Protein AF-K2BAH3-F1 (afdb_monomer_lite)

Foldseek 3Di:
DVVPAPPPDDLVPDDDPCVVVVDDQARVQLSVVVVVLLVVLVVLVVVVVVVDDDDPVSVLSVVLNVLVSVVNRDDPPDDADPLLVLLVVLLSVCCSVVVDPPRDPCVDCVVVVVVRVCCVPPPVLVVVSVCLSVPDPYNVSSSVVCVVCVCVSVPDDPPVPPDD

pLDDT: mean 79.9, std 15.19, range [27.02, 93.62]

Sequence (164 aa):
FAQGRRPSVNPFLSVTRVGKQTQSAVERQITREILSFLTLFEKMQTFAHFGAELNETVRTTISVGQEIIKFFQQTPTSIMPINIQMFLFCLLWISIVQKSPTVLTFKKREDIENIIKLYKDNDDFRKKIDETINSATSFNSLLGVIREKKEELLGYNQEMNQEA

Radius of gyration: 17.11 Å; chains: 1; bounding box: 38×34×49 Å

Structure (mmCIF, N/CA/C/O backbone):
data_AF-K2BAH3-F1
#
_entry.id   AF-K2BAH3-F1
#
loop_
_atom_site.group_PDB
_atom_site.id
_atom_site.type_symbol
_atom_site.label_atom_id
_atom_site.label_alt_id
_atom_site.label_comp_id
_atom_site.label_asym_id
_atom_site.label_entity_id
_atom_site.label_seq_id
_atom_site.pdbx_PDB_ins_code
_atom_site.Cartn_x
_atom_site.Cartn_y
_atom_site.Cartn_z
_atom_site.occupancy
_atom_site.B_iso_or_equiv
_atom_site.auth_seq_id
_atom_site.auth_comp_id
_atom_site.auth_asym_id
_atom_site.auth_atom_id
_atom_site.pdbx_PDB_model_num
ATOM 1 N N . PHE A 1 1 ? -13.261 -11.486 7.589 1.00 64.44 1 PHE A N 1
ATOM 2 C CA . PHE A 1 1 ? -14.074 -12.018 6.474 1.00 64.44 1 PHE A CA 1
ATOM 3 C C . PHE A 1 1 ? -15.483 -11.427 6.431 1.00 64.44 1 PHE A C 1
ATOM 5 O O . PHE A 1 1 ? -15.859 -10.922 5.377 1.00 64.44 1 PHE A O 1
ATOM 12 N N . ALA A 1 2 ? -16.230 -11.428 7.546 1.00 77.56 2 ALA A N 1
ATOM 13 C CA . ALA A 1 2 ? -17.595 -10.881 7.623 1.00 77.56 2 ALA A CA 1
ATOM 14 C C . ALA A 1 2 ? -17.716 -9.399 7.199 1.00 77.56 2 ALA A C 1
ATOM 16 O O . ALA A 1 2 ? -18.701 -9.017 6.590 1.00 77.56 2 ALA A O 1
ATOM 17 N N . GLN A 1 3 ? -16.671 -8.593 7.406 1.00 79.31 3 GLN A N 1
ATOM 18 C CA . GLN A 1 3 ? -16.600 -7.178 6.997 1.00 79.31 3 GLN A CA 1
ATOM 19 C C . GLN A 1 3 ? -16.425 -6.948 5.474 1.00 79.31 3 GLN A C 1
ATOM 21 O O . GLN A 1 3 ? -15.998 -5.879 5.056 1.00 79.31 3 GLN A O 1
ATOM 26 N N . GLY A 1 4 ? -16.633 -7.958 4.623 1.00 81.56 4 GLY A N 1
ATOM 27 C CA . GLY A 1 4 ? -16.578 -7.803 3.159 1.00 81.56 4 GLY A CA 1
ATOM 28 C C . GLY A 1 4 ? -15.188 -7.602 2.525 1.00 81.56 4 GLY A C 1
ATOM 29 O O . GLY A 1 4 ? -15.071 -7.696 1.309 1.00 81.56 4 GLY A O 1
ATOM 30 N N . ARG A 1 5 ? -14.107 -7.409 3.299 1.00 83.06 5 ARG A N 1
ATOM 31 C CA . ARG A 1 5 ? -12.739 -7.257 2.752 1.00 83.06 5 ARG A CA 1
ATOM 32 C C . ARG A 1 5 ? -12.255 -8.521 2.029 1.00 83.06 5 ARG A C 1
ATOM 34 O O . ARG A 1 5 ? -12.301 -9.621 2.598 1.00 83.06 5 ARG A O 1
ATOM 41 N N . ARG A 1 6 ? -11.745 -8.370 0.806 1.00 86.69 6 ARG A N 1
ATOM 42 C CA . ARG A 1 6 ? -11.184 -9.452 -0.019 1.00 86.69 6 ARG A CA 1
ATOM 43 C C . ARG A 1 6 ? -9.867 -8.988 -0.656 1.00 86.69 6 ARG A C 1
ATOM 45 O O . ARG A 1 6 ? -9.907 -7.953 -1.303 1.00 86.69 6 ARG A O 1
ATOM 52 N N . PRO A 1 7 ? -8.744 -9.707 -0.488 1.00 86.56 7 PRO A N 1
ATOM 53 C CA . PRO A 1 7 ? -8.571 -10.911 0.329 1.00 86.56 7 PRO A CA 1
ATOM 54 C C . PRO A 1 7 ? -8.671 -10.616 1.841 1.00 86.56 7 PRO A C 1
ATOM 56 O O . PRO A 1 7 ? -8.390 -9.519 2.319 1.00 86.56 7 PRO A O 1
ATOM 59 N N . SER A 1 8 ? -9.124 -11.594 2.631 1.00 87.88 8 SER A N 1
ATOM 60 C CA . SER A 1 8 ? -9.342 -11.440 4.083 1.00 87.88 8 SER A CA 1
ATOM 61 C C . SER A 1 8 ? -8.066 -11.676 4.911 1.00 87.88 8 SER A C 1
ATOM 63 O O . SER A 1 8 ? -8.082 -12.443 5.867 1.00 87.88 8 SER A O 1
ATOM 65 N N . VAL A 1 9 ? -6.966 -11.007 4.562 1.00 87.56 9 VAL A N 1
ATOM 66 C CA . VAL A 1 9 ? -5.660 -11.158 5.233 1.00 87.56 9 VAL A CA 1
ATOM 67 C C . VAL A 1 9 ? -5.575 -10.259 6.464 1.00 87.56 9 VAL A C 1
ATOM 69 O O . VAL A 1 9 ? -5.800 -9.058 6.353 1.00 87.56 9 VAL A O 1
ATOM 72 N N . ASN A 1 10 ? -5.232 -10.794 7.639 1.00 88.00 10 ASN A N 1
ATOM 73 C CA . ASN A 1 10 ? -4.914 -9.962 8.805 1.00 88.00 10 ASN A CA 1
ATOM 74 C C . ASN A 1 10 ? -3.422 -9.574 8.771 1.00 88.00 10 ASN A C 1
ATOM 76 O O . ASN A 1 10 ? -2.595 -10.446 9.040 1.00 88.00 10 ASN A O 1
ATOM 80 N N . PRO A 1 11 ? -3.057 -8.312 8.474 1.00 85.94 11 PRO A N 1
ATOM 81 C CA . PRO A 1 11 ? -1.657 -7.914 8.326 1.00 85.94 11 PRO A CA 1
ATOM 82 C C . PRO A 1 11 ? -0.847 -8.019 9.627 1.00 85.94 11 PRO A C 1
ATOM 84 O O . PRO A 1 11 ? 0.363 -8.187 9.557 1.00 85.94 11 PRO A O 1
ATOM 87 N N . PHE A 1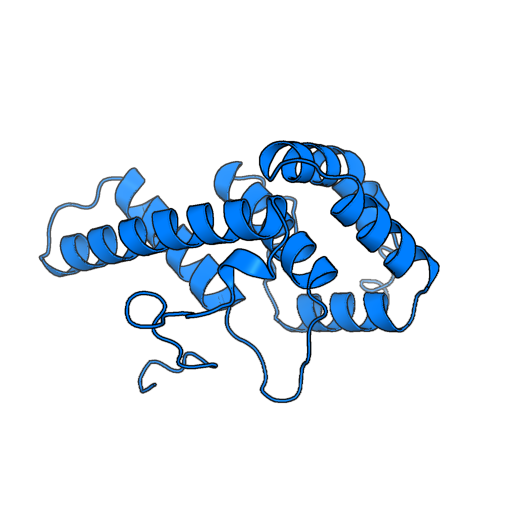 12 ? -1.492 -7.971 10.797 1.00 85.94 12 PHE A N 1
ATOM 88 C CA . PHE A 1 12 ? -0.814 -8.000 12.099 1.00 85.94 12 PHE A CA 1
ATOM 89 C C . PHE A 1 12 ? -0.518 -9.418 12.596 1.00 85.94 12 PHE A C 1
ATOM 91 O O . PHE A 1 12 ? 0.418 -9.622 13.360 1.00 85.94 12 PHE A O 1
ATOM 98 N N . LEU A 1 13 ? -1.300 -10.403 12.146 1.00 87.44 13 LEU A N 1
ATOM 99 C CA . LEU A 1 13 ? -1.064 -11.823 12.439 1.00 87.44 13 LEU A CA 1
ATOM 100 C C . LEU A 1 13 ? -0.324 -12.544 11.306 1.00 87.44 13 LEU A C 1
ATOM 102 O O . LEU A 1 13 ? 0.196 -13.641 11.500 1.00 87.44 13 LEU A O 1
ATOM 106 N N . SER A 1 14 ? -0.291 -11.952 10.112 1.00 86.19 14 SER A N 1
ATOM 107 C CA . SER A 1 14 ? 0.381 -12.541 8.958 1.00 86.19 14 SER A CA 1
ATOM 108 C C . SER A 1 14 ? 1.886 -12.362 9.077 1.00 86.19 14 SER A C 1
ATOM 110 O O . SER A 1 14 ? 2.389 -11.248 9.199 1.00 86.19 14 SER A O 1
ATOM 112 N N . VAL A 1 15 ? 2.617 -13.468 8.986 1.00 81.62 15 VAL A N 1
ATOM 113 C CA . VAL A 1 15 ? 4.080 -13.479 9.012 1.00 81.62 15 VAL A CA 1
ATOM 114 C C . VAL A 1 15 ? 4.621 -14.134 7.753 1.00 81.62 15 VAL A C 1
ATOM 116 O O . VAL A 1 15 ? 4.032 -15.069 7.214 1.00 81.62 15 VAL A O 1
ATOM 119 N N . THR A 1 16 ? 5.782 -13.669 7.300 1.00 80.31 16 THR A N 1
ATOM 120 C CA . THR A 1 16 ? 6.542 -14.324 6.235 1.00 80.31 16 THR A CA 1
ATOM 121 C C . THR A 1 16 ? 7.883 -14.784 6.785 1.00 80.31 16 THR A C 1
ATOM 123 O O . THR A 1 16 ? 8.614 -13.999 7.387 1.00 80.31 16 THR A O 1
ATOM 126 N N . ARG A 1 17 ? 8.199 -16.073 6.614 1.00 79.06 17 ARG A N 1
ATOM 127 C CA . ARG A 1 17 ? 9.464 -16.658 7.093 1.00 79.06 17 ARG A CA 1
ATOM 128 C C . ARG A 1 17 ? 10.647 -16.318 6.183 1.00 79.06 17 ARG A C 1
ATOM 130 O O . ARG A 1 17 ? 11.767 -16.234 6.664 1.00 79.06 17 ARG A O 1
ATOM 137 N N . VAL A 1 18 ? 10.390 -16.095 4.892 1.00 78.06 18 VAL A N 1
ATOM 138 C CA . VAL A 1 18 ? 11.423 -15.884 3.858 1.00 78.06 18 VAL A CA 1
ATOM 139 C C . VAL A 1 18 ? 11.294 -14.515 3.180 1.00 78.06 18 VAL A C 1
ATOM 141 O O . VAL A 1 18 ? 12.280 -13.960 2.710 1.00 78.06 18 VAL A O 1
ATOM 144 N N . GLY A 1 19 ? 10.101 -13.909 3.180 1.00 73.44 19 GLY A N 1
ATOM 145 C CA . GLY A 1 19 ? 9.770 -12.780 2.302 1.00 73.44 19 GLY A CA 1
ATOM 146 C C . GLY A 1 19 ? 10.665 -11.549 2.444 1.00 73.44 19 GLY A C 1
ATOM 147 O O . GLY A 1 19 ? 10.901 -10.858 1.464 1.00 73.44 19 GLY A O 1
ATOM 148 N N . LYS A 1 20 ? 11.249 -11.292 3.622 1.00 75.38 20 LYS A N 1
ATOM 149 C CA . LYS A 1 20 ? 12.193 -10.170 3.791 1.00 75.38 20 LYS A CA 1
ATOM 150 C C . LYS A 1 20 ? 13.505 -10.341 3.015 1.00 75.38 20 LYS A C 1
ATOM 152 O O . LYS A 1 20 ? 14.168 -9.339 2.762 1.00 75.38 20 LYS A O 1
ATOM 157 N N . GLN A 1 21 ? 13.908 -11.570 2.692 1.00 82.12 21 GLN A N 1
ATOM 158 C CA . GLN A 1 21 ? 15.141 -11.855 1.947 1.00 82.12 21 GLN A CA 1
ATOM 159 C C . GLN A 1 21 ? 14.935 -11.759 0.434 1.00 82.12 21 GLN A C 1
ATOM 161 O O . GLN A 1 21 ? 15.877 -11.455 -0.286 1.00 82.12 21 GLN A O 1
ATOM 166 N N . THR A 1 22 ? 13.709 -11.993 -0.038 1.00 82.62 22 THR A N 1
ATOM 167 C CA . THR A 1 22 ? 13.357 -11.960 -1.465 1.00 82.62 22 THR A CA 1
ATOM 168 C C . THR A 1 22 ? 12.887 -10.586 -1.935 1.00 82.62 22 THR A C 1
ATOM 170 O O . THR A 1 22 ? 12.778 -10.370 -3.134 1.00 82.62 22 THR A O 1
ATOM 173 N N . GLN A 1 23 ? 12.580 -9.676 -1.006 1.00 86.69 23 GLN A N 1
ATOM 174 C CA . GLN A 1 23 ? 12.091 -8.333 -1.312 1.00 86.69 23 GLN A CA 1
ATOM 175 C C . GLN A 1 23 ? 13.219 -7.347 -1.620 1.00 86.69 23 GLN A C 1
ATOM 177 O O . GLN A 1 23 ? 14.263 -7.333 -0.954 1.00 86.69 23 GLN A O 1
ATOM 182 N N . SER A 1 24 ? 12.960 -6.434 -2.556 1.00 90.06 24 SER A N 1
ATOM 183 C CA . SER A 1 24 ? 13.858 -5.315 -2.842 1.00 90.06 24 SER A CA 1
ATOM 184 C C . SER A 1 24 ? 13.977 -4.358 -1.642 1.00 90.06 24 SER A C 1
ATOM 186 O O . SER A 1 24 ? 13.207 -4.396 -0.674 1.00 90.06 24 SER A O 1
ATOM 188 N N . ALA A 1 25 ? 14.982 -3.477 -1.644 1.00 90.31 25 ALA A N 1
ATOM 189 C CA . ALA A 1 25 ? 15.121 -2.470 -0.587 1.00 90.31 25 ALA A CA 1
ATOM 190 C C . ALA A 1 25 ? 13.901 -1.531 -0.517 1.00 90.31 25 ALA A C 1
ATOM 192 O O . ALA A 1 25 ? 13.431 -1.221 0.579 1.00 90.31 25 ALA A O 1
ATOM 193 N N . VAL A 1 26 ? 13.361 -1.139 -1.674 1.00 92.00 26 VAL A N 1
ATOM 194 C CA . VAL A 1 26 ? 12.196 -0.252 -1.779 1.00 92.00 26 VAL A CA 1
ATOM 195 C C . VAL A 1 26 ? 10.923 -0.956 -1.308 1.00 92.00 26 VAL A C 1
ATOM 197 O O . VAL A 1 26 ? 10.191 -0.392 -0.498 1.00 92.00 26 VAL A O 1
ATOM 200 N N . GLU A 1 27 ? 10.693 -2.208 -1.713 1.00 91.69 27 GLU A N 1
ATOM 201 C CA . GLU A 1 27 ? 9.544 -3.009 -1.255 1.00 91.69 27 GLU A CA 1
ATOM 202 C C . GLU A 1 27 ? 9.505 -3.148 0.269 1.00 91.69 27 GLU A C 1
ATOM 204 O O . GLU A 1 27 ? 8.448 -3.009 0.894 1.00 91.69 27 GLU A O 1
ATOM 209 N N . ARG A 1 28 ? 10.668 -3.376 0.892 1.00 91.44 28 ARG A N 1
ATOM 210 C CA . ARG A 1 28 ? 10.786 -3.464 2.353 1.00 91.44 28 ARG A CA 1
ATOM 211 C C . ARG A 1 28 ? 10.434 -2.147 3.034 1.00 91.44 28 ARG A C 1
ATOM 213 O O . ARG A 1 28 ? 9.775 -2.162 4.073 1.00 91.44 28 ARG A O 1
ATOM 220 N N . GLN A 1 29 ? 10.860 -1.020 2.465 1.00 93.06 29 GLN A N 1
ATOM 221 C CA . GLN A 1 29 ? 10.521 0.304 2.988 1.00 93.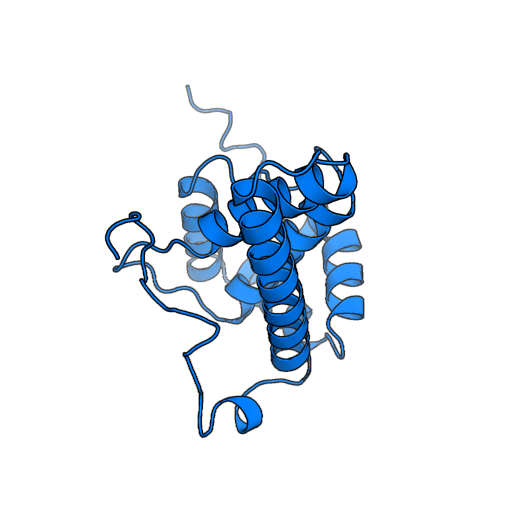06 29 GLN A CA 1
ATOM 222 C C . GLN A 1 29 ? 9.023 0.584 2.849 1.00 93.06 29 GLN A C 1
ATOM 224 O O . GLN A 1 29 ? 8.395 0.925 3.846 1.00 93.06 29 GLN A O 1
ATOM 229 N N . ILE A 1 30 ? 8.436 0.335 1.673 1.00 92.69 30 ILE A N 1
ATOM 230 C CA . ILE A 1 30 ? 6.989 0.464 1.437 1.00 92.69 30 ILE A CA 1
ATOM 231 C C . ILE A 1 30 ? 6.202 -0.377 2.446 1.00 92.69 30 ILE A C 1
ATOM 233 O O . ILE A 1 30 ? 5.316 0.130 3.129 1.00 92.69 30 ILE A O 1
ATOM 237 N N . THR A 1 31 ? 6.567 -1.653 2.602 1.00 91.12 31 THR A N 1
ATOM 238 C CA . THR A 1 31 ? 5.898 -2.571 3.536 1.00 91.12 31 THR A CA 1
ATOM 239 C C . THR A 1 31 ? 5.976 -2.063 4.976 1.00 91.12 31 THR A C 1
ATOM 241 O O . THR A 1 31 ? 4.990 -2.126 5.711 1.00 91.12 31 THR A O 1
ATOM 244 N N . ARG A 1 32 ? 7.135 -1.538 5.393 1.00 91.62 32 ARG A N 1
ATOM 245 C CA . ARG A 1 32 ? 7.320 -0.975 6.736 1.00 91.62 32 ARG A CA 1
ATOM 246 C C . ARG A 1 32 ? 6.421 0.240 6.964 1.00 91.62 32 ARG A C 1
ATOM 248 O O . ARG A 1 32 ? 5.788 0.310 8.016 1.00 91.62 32 ARG A O 1
ATOM 255 N N . GLU A 1 33 ? 6.344 1.154 5.999 1.00 92.00 33 GLU A N 1
ATOM 256 C CA . GLU A 1 33 ? 5.482 2.336 6.106 1.00 92.00 33 GLU A CA 1
ATOM 257 C C . GLU A 1 33 ? 3.996 1.951 6.142 1.00 92.00 33 GLU A C 1
ATOM 259 O O . GLU A 1 33 ? 3.263 2.433 7.006 1.00 92.00 33 GLU A O 1
ATOM 264 N N . ILE A 1 34 ? 3.562 1.003 5.300 1.00 92.12 34 ILE A N 1
ATOM 265 C CA . ILE A 1 34 ? 2.187 0.475 5.317 1.00 92.12 34 ILE A CA 1
ATOM 266 C C . ILE A 1 34 ? 1.846 -0.111 6.690 1.00 92.12 34 ILE A C 1
ATOM 268 O O . ILE A 1 34 ? 0.814 0.229 7.263 1.00 92.12 34 ILE A O 1
ATOM 272 N N . LEU A 1 35 ? 2.697 -0.984 7.239 1.00 92.00 35 LEU A N 1
ATOM 273 C CA . LEU A 1 35 ? 2.438 -1.626 8.532 1.00 92.00 35 LEU A CA 1
ATOM 274 C C . LEU A 1 35 ? 2.423 -0.619 9.685 1.00 92.00 35 LEU A C 1
ATOM 276 O O . LEU A 1 35 ? 1.552 -0.698 10.554 1.00 92.00 35 LEU A O 1
ATOM 280 N N . SER A 1 36 ? 3.357 0.336 9.680 1.00 93.00 36 SER A N 1
ATOM 281 C CA . SER A 1 36 ? 3.401 1.427 10.657 1.00 93.00 36 SER A CA 1
ATOM 282 C C . SER A 1 36 ? 2.094 2.222 10.638 1.00 93.00 36 SER A C 1
ATOM 284 O O . SER A 1 36 ? 1.437 2.387 11.670 1.00 93.00 36 SER A O 1
ATOM 286 N N . PHE A 1 37 ? 1.654 2.619 9.442 1.00 92.31 37 PHE A N 1
ATOM 287 C CA . PHE A 1 37 ? 0.420 3.366 9.259 1.00 92.31 37 PHE A CA 1
ATOM 288 C C . PHE A 1 37 ? -0.824 2.556 9.656 1.00 92.31 37 PHE A C 1
ATOM 290 O O . PHE A 1 37 ? -1.675 3.059 10.388 1.00 92.31 37 PHE A O 1
ATOM 297 N N . LEU A 1 38 ? -0.936 1.292 9.234 1.00 92.25 38 LEU A N 1
ATOM 298 C CA . LEU A 1 38 ? -2.076 0.440 9.589 1.00 92.25 38 LEU A CA 1
ATOM 299 C C . LEU A 1 38 ? -2.162 0.201 11.102 1.00 92.25 38 LEU A C 1
ATOM 301 O O . LEU A 1 38 ? -3.263 0.186 11.649 1.00 92.25 38 LEU A O 1
ATOM 305 N N . THR A 1 39 ? -1.021 0.080 11.787 1.00 93.62 39 THR A N 1
ATOM 306 C CA . THR A 1 39 ? -0.970 -0.026 13.255 1.00 93.62 39 THR A CA 1
ATOM 307 C C . THR A 1 39 ? -1.507 1.245 13.914 1.00 93.62 39 THR A C 1
ATOM 309 O O . THR A 1 39 ? -2.276 1.180 14.873 1.00 93.62 39 THR A O 1
ATOM 312 N N . LEU A 1 40 ? -1.121 2.420 13.403 1.00 91.75 40 LEU A N 1
ATOM 313 C CA . LEU A 1 40 ? -1.649 3.698 13.878 1.00 91.75 40 LEU A CA 1
ATOM 314 C C . LEU A 1 40 ? -3.162 3.791 13.638 1.00 91.75 40 LEU A C 1
ATOM 316 O O . LEU A 1 40 ? -3.909 4.141 14.547 1.00 91.75 40 LEU A O 1
ATOM 320 N N . PHE A 1 41 ? -3.621 3.426 12.443 1.00 92.38 41 PHE A N 1
ATOM 321 C CA . PHE A 1 41 ? -5.034 3.405 12.078 1.00 92.38 41 PHE A CA 1
ATOM 322 C C . PHE A 1 41 ? -5.876 2.506 12.997 1.00 92.38 41 PHE A C 1
ATOM 324 O O . PHE A 1 41 ? -6.944 2.924 13.440 1.00 92.38 41 PHE A O 1
ATOM 331 N N . GLU A 1 42 ? -5.403 1.303 13.330 1.00 91.62 42 GLU A N 1
ATOM 332 C CA . GLU A 1 42 ? -6.099 0.390 14.247 1.00 91.62 42 GLU A CA 1
ATOM 333 C C . GLU A 1 42 ? -6.196 0.961 15.670 1.00 91.62 42 GLU A C 1
ATOM 335 O O . GLU A 1 42 ? -7.266 0.917 16.286 1.00 91.62 42 GLU A O 1
ATOM 340 N N . LYS A 1 43 ? -5.116 1.579 16.169 1.00 91.06 43 LYS A N 1
ATOM 341 C CA . LYS A 1 43 ? -5.124 2.287 17.461 1.00 91.06 43 LYS A CA 1
ATOM 342 C C . LYS A 1 43 ? -6.146 3.424 17.470 1.00 91.06 43 LYS A C 1
ATOM 344 O O . LYS A 1 43 ? -6.911 3.545 18.424 1.00 91.06 43 LYS A O 1
ATOM 349 N N . MET A 1 44 ? -6.192 4.221 16.402 1.00 91.56 44 MET A N 1
ATOM 350 C CA . MET A 1 44 ? -7.119 5.350 16.282 1.00 91.56 44 MET A CA 1
ATOM 351 C C . MET A 1 44 ? -8.578 4.905 16.154 1.00 91.56 44 MET A C 1
ATOM 353 O O . MET A 1 44 ? -9.446 5.499 16.787 1.00 91.56 44 MET A O 1
ATOM 357 N N . GLN A 1 45 ? -8.862 3.838 15.400 1.00 90.19 45 GLN A N 1
ATOM 358 C CA . GLN A 1 45 ? -10.204 3.249 15.357 1.00 90.19 45 GLN A CA 1
ATOM 359 C C . GLN A 1 45 ? -10.642 2.745 16.731 1.00 90.19 45 GLN A C 1
ATOM 361 O O . GLN A 1 45 ? -11.755 3.029 17.162 1.00 90.19 45 GLN A O 1
ATOM 366 N N . THR A 1 46 ? -9.760 2.032 17.434 1.00 89.00 46 THR A N 1
ATOM 367 C CA . THR A 1 46 ? -10.042 1.519 18.780 1.00 89.00 46 THR A CA 1
ATOM 368 C C . THR A 1 46 ? -10.352 2.664 19.744 1.00 89.00 46 THR A C 1
ATOM 370 O O . THR A 1 46 ? -11.365 2.627 20.432 1.00 89.00 46 THR A O 1
ATOM 373 N N . PHE A 1 47 ? -9.539 3.724 19.734 1.00 87.12 47 PHE A N 1
ATOM 374 C CA . PHE A 1 47 ? -9.774 4.931 20.530 1.00 87.12 47 PHE A CA 1
ATOM 375 C C . PHE A 1 47 ? -11.124 5.593 20.207 1.00 87.12 47 PHE A C 1
ATOM 377 O O . PHE A 1 47 ? -11.869 5.951 21.117 1.00 87.12 47 PHE A O 1
ATOM 384 N N . ALA A 1 48 ? -11.477 5.686 18.921 1.00 88.19 48 ALA A N 1
ATOM 385 C CA . ALA A 1 48 ? -12.754 6.242 18.484 1.00 88.19 48 ALA A CA 1
ATOM 386 C C . ALA A 1 48 ? -13.965 5.402 18.914 1.00 88.19 48 ALA A C 1
ATOM 388 O O . ALA A 1 48 ? -15.008 5.956 19.257 1.00 88.19 48 ALA A O 1
ATOM 389 N N . HIS A 1 49 ? -13.830 4.075 18.941 1.00 83.25 49 HIS A N 1
ATOM 390 C CA . HIS A 1 49 ? -14.883 3.173 19.408 1.00 83.25 49 HIS A CA 1
ATOM 391 C C . HIS A 1 49 ? -15.215 3.341 20.896 1.00 83.25 49 HIS A C 1
ATOM 393 O O . HIS A 1 49 ? -16.352 3.085 21.285 1.00 83.25 49 HIS A O 1
ATOM 399 N N . PHE A 1 50 ? -14.272 3.814 21.715 1.00 83.94 50 PHE A N 1
ATOM 400 C CA . PHE A 1 50 ? -14.498 4.082 23.140 1.00 83.94 50 PHE A CA 1
ATOM 401 C C . PHE A 1 50 ? -15.129 5.456 23.425 1.00 83.94 50 PHE A C 1
ATOM 403 O O . PHE A 1 50 ? -15.208 5.864 24.581 1.00 83.94 50 PHE A O 1
ATOM 410 N N . GLY A 1 51 ? -15.609 6.164 22.396 1.00 74.75 51 GLY A N 1
ATOM 411 C CA . GLY A 1 51 ? -16.365 7.410 22.560 1.00 74.75 51 GLY A CA 1
ATOM 412 C C . GLY A 1 51 ? -15.516 8.617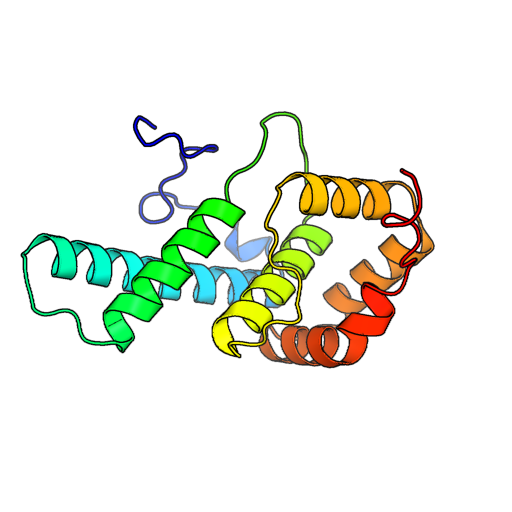 22.959 1.00 74.75 51 GLY A C 1
ATOM 413 O O . GLY A 1 51 ? -16.057 9.611 23.434 1.00 74.75 51 GLY A O 1
ATOM 414 N N . ALA A 1 52 ? -14.197 8.545 22.778 1.00 76.81 52 ALA A N 1
ATOM 415 C CA . ALA A 1 52 ? -13.321 9.680 23.020 1.00 76.81 52 ALA A CA 1
ATOM 416 C C . ALA A 1 52 ? -13.541 10.788 21.974 1.00 76.81 52 ALA A C 1
ATOM 418 O O . ALA A 1 52 ? -13.818 10.510 20.803 1.00 76.81 52 ALA A O 1
ATOM 419 N N . GLU A 1 53 ? -13.387 12.050 22.384 1.00 78.31 53 GLU A N 1
ATOM 420 C CA . GLU A 1 53 ? -13.460 13.186 21.464 1.00 78.31 53 GLU A CA 1
ATOM 421 C C . GLU A 1 53 ? -12.407 13.052 20.357 1.00 78.31 53 GLU A C 1
ATOM 423 O O . GLU A 1 53 ? -11.200 12.947 20.598 1.00 78.31 53 GLU A O 1
ATOM 428 N N . LEU A 1 54 ? -12.879 13.039 19.110 1.00 80.31 54 LEU A N 1
ATOM 429 C CA . LEU A 1 54 ? -12.022 12.888 17.942 1.00 80.31 54 LEU A CA 1
ATOM 430 C C . LEU A 1 54 ? -11.496 14.250 17.517 1.00 80.31 54 LEU A C 1
ATOM 432 O O . LEU A 1 54 ? -12.226 15.049 16.926 1.00 80.31 54 LEU A O 1
ATOM 436 N N . ASN A 1 55 ? -10.206 14.481 17.745 1.00 85.81 55 ASN A N 1
ATOM 437 C CA . ASN A 1 55 ? -9.522 15.604 17.119 1.00 85.81 55 ASN A CA 1
ATOM 438 C C . ASN A 1 55 ? -9.434 15.411 15.585 1.00 85.81 55 ASN A C 1
ATOM 440 O O . ASN A 1 55 ? -9.622 14.312 15.045 1.00 85.81 55 ASN A O 1
ATOM 444 N N . GLU A 1 56 ? -9.149 16.494 14.859 1.00 85.00 56 GLU A N 1
ATOM 445 C CA . GLU A 1 56 ? -9.073 16.481 13.391 1.00 85.00 56 GLU A CA 1
ATOM 446 C C . GLU A 1 56 ? -8.032 15.477 12.864 1.00 85.00 56 GLU A C 1
ATOM 448 O O . GLU A 1 56 ? -8.258 14.796 11.859 1.00 85.00 56 GLU A O 1
ATOM 453 N N . THR A 1 57 ? -6.917 15.321 13.577 1.00 83.44 57 THR A N 1
ATOM 454 C CA . THR A 1 57 ? -5.837 14.389 13.234 1.00 83.44 57 THR A CA 1
ATOM 455 C C . THR A 1 57 ? -6.295 12.930 13.284 1.00 83.44 57 THR A C 1
ATOM 457 O O . THR A 1 57 ? -6.001 12.156 12.369 1.00 83.44 57 THR A O 1
ATOM 460 N N . VAL A 1 58 ? -7.055 12.546 14.314 1.00 85.62 58 VAL A N 1
ATOM 461 C CA . VAL A 1 58 ? -7.627 11.202 14.474 1.00 85.62 58 VAL A CA 1
ATOM 462 C C . VAL A 1 58 ? -8.630 10.937 13.354 1.00 85.62 58 VAL A C 1
ATOM 464 O O . VAL A 1 58 ? -8.540 9.911 12.680 1.00 85.62 58 VAL A O 1
ATOM 467 N N . ARG A 1 59 ? -9.533 11.890 13.085 1.00 85.94 59 ARG A N 1
ATOM 468 C CA . ARG A 1 59 ? -10.514 11.783 11.991 1.00 85.94 59 ARG A CA 1
ATOM 469 C C . ARG A 1 59 ? -9.833 11.614 10.634 1.00 85.94 59 ARG A C 1
ATOM 471 O O . ARG A 1 59 ? -10.233 10.755 9.849 1.00 85.94 59 ARG A O 1
ATOM 478 N N . THR A 1 60 ? -8.788 12.398 10.381 1.00 85.62 60 THR A N 1
ATOM 479 C CA . THR A 1 60 ? -8.000 12.312 9.148 1.00 85.62 60 THR A CA 1
ATOM 480 C C . THR A 1 60 ? -7.347 10.939 9.035 1.00 85.62 60 THR A C 1
ATOM 482 O O . THR A 1 60 ? -7.541 10.260 8.035 1.00 85.62 60 THR A O 1
ATOM 485 N N . THR A 1 61 ? -6.659 10.476 10.080 1.00 87.25 61 THR A N 1
ATOM 486 C CA . THR A 1 61 ? -5.985 9.166 10.092 1.00 87.25 61 THR A CA 1
ATOM 487 C C . THR A 1 61 ? -6.957 8.014 9.829 1.00 87.25 61 THR A C 1
ATOM 489 O O . THR A 1 61 ? -6.645 7.109 9.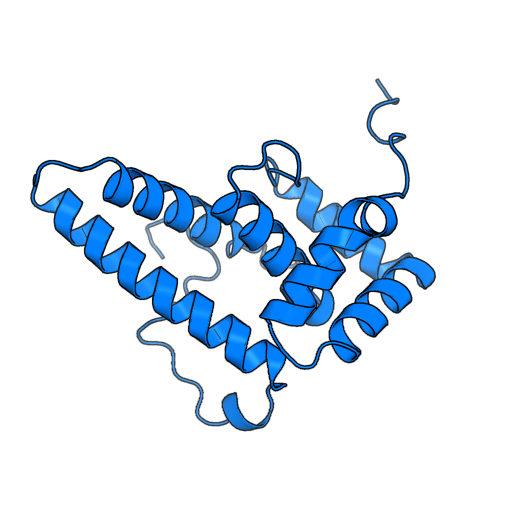055 1.00 87.25 61 THR A O 1
ATOM 492 N N . ILE A 1 62 ? -8.154 8.059 10.424 1.00 88.62 62 ILE A N 1
ATOM 493 C CA . ILE A 1 62 ? -9.205 7.062 10.186 1.00 88.62 62 ILE A CA 1
ATOM 494 C C . ILE A 1 62 ? -9.670 7.097 8.727 1.00 88.62 62 ILE A C 1
ATOM 496 O O . ILE A 1 62 ? -9.749 6.046 8.096 1.00 88.62 62 ILE A O 1
ATOM 500 N N . SER A 1 63 ? -9.926 8.284 8.174 1.00 86.31 63 SER A N 1
ATOM 501 C CA . SER A 1 63 ? -10.333 8.442 6.771 1.00 86.31 63 SER A CA 1
ATOM 502 C C . SER A 1 63 ? -9.280 7.877 5.808 1.00 86.31 63 SER A C 1
ATOM 504 O O . SER A 1 63 ? -9.585 7.034 4.965 1.00 86.31 63 SER A O 1
ATOM 506 N N . VAL A 1 64 ? -8.009 8.242 6.006 1.00 86.00 64 VAL A N 1
ATOM 507 C CA . VAL A 1 64 ? -6.882 7.727 5.214 1.00 86.00 64 VAL A CA 1
ATOM 508 C C . VAL A 1 64 ? -6.782 6.205 5.302 1.00 86.00 64 VAL A C 1
ATOM 510 O O . VAL A 1 64 ? -6.627 5.530 4.285 1.00 86.00 64 VAL A O 1
ATOM 513 N N . GLY A 1 65 ? -6.892 5.640 6.506 1.00 88.69 65 GLY A N 1
ATOM 514 C CA . GLY A 1 65 ? -6.818 4.193 6.679 1.00 88.69 65 GLY A CA 1
ATOM 515 C C . GLY A 1 65 ? -7.977 3.446 6.042 1.00 88.69 65 GLY A C 1
ATOM 516 O O . GLY A 1 65 ? -7.763 2.372 5.484 1.00 88.69 65 GLY A O 1
ATOM 517 N N . GLN A 1 66 ? -9.177 4.024 6.025 1.00 87.12 66 GLN A N 1
ATOM 518 C CA . GLN A 1 66 ? -10.301 3.451 5.289 1.00 87.12 66 GLN A CA 1
ATOM 519 C C . GLN A 1 66 ? -10.030 3.414 3.780 1.00 87.12 66 GLN A C 1
ATOM 521 O O . GLN A 1 66 ? -10.287 2.385 3.156 1.00 87.12 66 GLN A O 1
ATOM 526 N N . GLU A 1 67 ? -9.465 4.475 3.202 1.00 85.12 67 GLU A N 1
ATOM 527 C CA . GLU A 1 67 ? -9.097 4.507 1.779 1.00 85.12 67 GLU A CA 1
ATOM 528 C C . GLU A 1 67 ? -7.996 3.494 1.438 1.00 85.12 67 GLU A C 1
ATOM 530 O O . GLU A 1 67 ? -8.126 2.732 0.480 1.00 85.12 67 GLU A O 1
ATOM 535 N N . ILE A 1 68 ? -6.959 3.381 2.272 1.00 87.31 68 ILE A N 1
ATOM 536 C CA . ILE A 1 68 ? -5.903 2.372 2.090 1.00 87.31 68 ILE A CA 1
ATOM 537 C C . ILE A 1 68 ? -6.474 0.946 2.186 1.00 87.31 68 ILE A C 1
ATOM 539 O O . ILE A 1 68 ? -6.133 0.074 1.386 1.00 87.31 68 ILE A O 1
ATOM 543 N N . ILE A 1 69 ? -7.387 0.687 3.127 1.00 87.88 69 ILE A N 1
ATOM 544 C CA . ILE A 1 69 ? -8.044 -0.623 3.246 1.00 87.88 69 ILE A CA 1
ATOM 545 C C . ILE A 1 69 ? -8.921 -0.932 2.029 1.00 87.88 69 ILE A C 1
ATOM 547 O O . ILE A 1 69 ? -8.974 -2.095 1.625 1.00 87.88 69 ILE A O 1
ATOM 551 N N . LYS A 1 70 ? -9.595 0.067 1.442 1.00 85.81 70 LYS A N 1
ATOM 552 C CA . LYS A 1 70 ? -10.347 -0.094 0.186 1.00 85.81 70 LYS A CA 1
ATOM 553 C C . LYS A 1 70 ? -9.416 -0.398 -0.986 1.00 85.81 70 LYS A C 1
ATOM 555 O O . LYS A 1 70 ? -9.736 -1.290 -1.767 1.00 85.81 70 LYS A O 1
ATOM 560 N N . PHE A 1 71 ? -8.273 0.282 -1.074 1.00 86.12 71 PHE A N 1
ATOM 561 C CA . PHE A 1 71 ? -7.269 0.062 -2.117 1.00 86.12 71 PHE A CA 1
ATOM 562 C C . PHE A 1 71 ? -6.738 -1.377 -2.128 1.00 86.12 71 PHE A C 1
ATOM 564 O O . PHE A 1 71 ? -6.619 -1.982 -3.187 1.00 86.12 71 PHE A O 1
ATOM 571 N N . PHE A 1 72 ? -6.502 -1.975 -0.956 1.00 88.00 72 PHE A N 1
ATOM 572 C CA . PHE A 1 72 ? -6.069 -3.375 -0.863 1.00 88.00 72 PHE A CA 1
ATOM 573 C C . PHE A 1 72 ? -7.163 -4.403 -1.186 1.00 88.00 72 PHE A C 1
ATOM 575 O O . PHE A 1 72 ? -6.918 -5.608 -1.083 1.00 88.00 72 PHE A O 1
ATOM 582 N N . GLN A 1 73 ? -8.376 -3.970 -1.543 1.00 86.31 73 GLN A N 1
ATOM 583 C CA . GLN A 1 73 ? -9.413 -4.895 -1.974 1.00 86.31 73 GLN A CA 1
ATOM 584 C C . GLN A 1 73 ? -9.231 -5.270 -3.443 1.00 86.31 73 GLN A C 1
ATOM 586 O O . GLN A 1 73 ? -9.300 -4.416 -4.322 1.00 86.31 73 GLN A O 1
ATOM 591 N N . GLN A 1 74 ? -9.075 -6.564 -3.704 1.00 84.19 74 GLN A N 1
ATOM 592 C CA . GLN A 1 74 ? -8.754 -7.102 -5.021 1.00 84.19 74 GLN A CA 1
ATOM 593 C C . GLN A 1 74 ? -9.750 -8.190 -5.430 1.00 84.19 74 GLN A C 1
ATOM 595 O O . GLN A 1 74 ? -10.127 -9.051 -4.626 1.00 84.19 74 GLN A O 1
ATOM 600 N N . THR A 1 75 ? -10.168 -8.153 -6.697 1.00 83.25 75 THR A N 1
ATOM 601 C CA . THR A 1 75 ? -10.996 -9.191 -7.321 1.00 83.25 75 THR A CA 1
ATOM 602 C C . THR A 1 75 ? -10.180 -10.487 -7.456 1.00 83.25 75 THR A C 1
ATOM 604 O O . THR A 1 75 ? -9.027 -10.413 -7.879 1.00 83.25 75 THR A O 1
ATOM 607 N N . PRO A 1 76 ? -10.735 -11.679 -7.154 1.00 77.62 76 PRO A N 1
ATOM 608 C CA . PRO A 1 76 ? -9.973 -12.936 -7.141 1.00 77.62 76 PRO A CA 1
ATOM 609 C C . PRO A 1 76 ? -9.256 -13.294 -8.452 1.00 77.62 76 PRO A C 1
ATOM 611 O O . PRO A 1 76 ? -8.262 -14.009 -8.426 1.00 77.62 76 PRO A O 1
ATOM 614 N N . THR A 1 77 ? -9.762 -12.822 -9.591 1.00 81.25 77 THR A N 1
ATOM 615 C CA . THR A 1 77 ? -9.232 -13.114 -10.933 1.00 81.25 77 THR A CA 1
ATOM 616 C C . THR A 1 77 ? -8.206 -12.094 -11.421 1.00 81.25 77 THR A C 1
ATOM 618 O O . THR A 1 77 ? -7.529 -12.329 -12.420 1.00 81.25 77 THR A O 1
ATOM 621 N N . SER A 1 78 ? -8.076 -10.955 -10.740 1.00 78.94 78 SER A N 1
ATOM 622 C CA . SER A 1 78 ? -7.135 -9.914 -11.134 1.00 78.94 78 SER A CA 1
ATOM 623 C C . SER A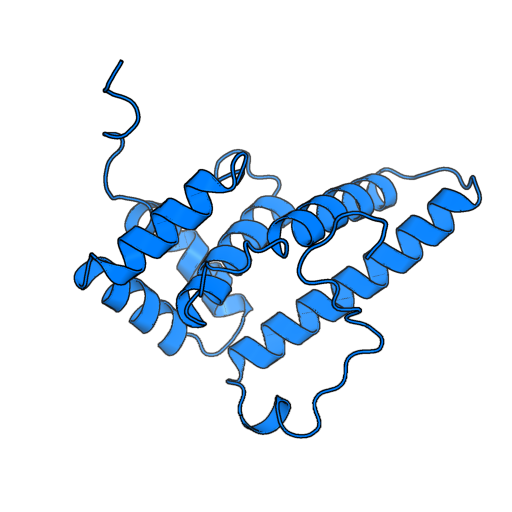 1 78 ? -5.779 -10.214 -10.512 1.00 78.94 78 SER A C 1
ATOM 625 O O . SER A 1 78 ? -5.663 -10.248 -9.293 1.00 78.94 78 SER A O 1
ATOM 627 N N . ILE A 1 79 ? -4.748 -10.436 -11.328 1.00 82.69 79 ILE A N 1
ATOM 628 C CA . ILE A 1 79 ? -3.355 -10.537 -10.873 1.00 82.69 79 ILE A CA 1
ATOM 629 C C . ILE A 1 79 ? -2.638 -9.253 -11.270 1.00 82.69 79 ILE A C 1
ATOM 631 O O . ILE A 1 79 ? -2.621 -8.883 -12.452 1.00 82.69 79 ILE A O 1
ATOM 635 N N . MET A 1 80 ? -2.038 -8.607 -10.272 1.00 86.31 80 MET A N 1
ATOM 636 C CA . MET A 1 80 ? -1.319 -7.352 -10.419 1.00 86.31 80 MET A CA 1
ATOM 637 C C . MET A 1 80 ? 0.196 -7.590 -10.310 1.00 86.31 80 MET A C 1
ATOM 639 O O . MET A 1 80 ? 0.639 -8.117 -9.289 1.00 86.31 80 MET A O 1
ATOM 643 N N . PRO A 1 81 ? 1.001 -7.213 -11.316 1.00 90.75 81 PRO A N 1
ATOM 644 C CA . PRO A 1 81 ? 2.462 -7.220 -11.215 1.00 90.75 81 PRO A CA 1
ATOM 645 C C . PRO A 1 81 ? 2.976 -6.347 -10.060 1.00 90.75 81 PRO A C 1
ATOM 647 O O . PRO A 1 81 ? 2.358 -5.344 -9.710 1.00 90.75 81 PRO A O 1
ATOM 650 N N . ILE A 1 82 ? 4.113 -6.702 -9.458 1.00 90.50 82 ILE A N 1
ATOM 651 C CA . ILE A 1 82 ? 4.616 -5.992 -8.268 1.00 90.50 82 ILE A CA 1
ATOM 652 C C . ILE A 1 82 ? 4.980 -4.528 -8.559 1.00 90.50 82 ILE A C 1
ATOM 654 O O . ILE A 1 82 ? 4.639 -3.645 -7.776 1.00 90.50 82 ILE A O 1
ATOM 658 N N . ASN A 1 83 ? 5.565 -4.246 -9.726 1.00 91.44 83 ASN A N 1
ATOM 659 C CA . ASN A 1 83 ? 5.959 -2.890 -10.111 1.00 91.44 83 ASN A CA 1
ATOM 660 C C . ASN A 1 83 ? 4.749 -1.956 -10.215 1.00 91.44 83 ASN A C 1
ATOM 662 O O . ASN A 1 83 ? 4.777 -0.843 -9.688 1.00 91.44 83 ASN A O 1
ATOM 666 N N . ILE A 1 84 ? 3.648 -2.432 -10.810 1.00 90.19 84 ILE A N 1
ATOM 667 C CA . ILE A 1 84 ? 2.422 -1.635 -10.890 1.00 90.19 84 ILE A CA 1
ATOM 668 C C . ILE A 1 84 ? 1.716 -1.529 -9.525 1.00 90.19 84 ILE A C 1
ATOM 670 O O . ILE A 1 84 ? 1.176 -0.469 -9.221 1.00 90.19 84 ILE A O 1
ATOM 674 N N . GLN A 1 85 ? 1.794 -2.548 -8.652 1.00 91.19 85 GLN A N 1
ATOM 675 C CA . GLN A 1 85 ? 1.322 -2.431 -7.259 1.00 91.19 85 GLN A CA 1
ATOM 676 C C . GLN A 1 85 ? 2.049 -1.304 -6.516 1.00 91.19 85 GLN A C 1
ATOM 678 O O . GLN A 1 85 ? 1.408 -0.468 -5.877 1.00 91.19 85 GLN A O 1
ATOM 683 N N . MET A 1 86 ? 3.383 -1.267 -6.613 1.00 91.75 86 MET A N 1
ATOM 684 C CA . MET A 1 86 ? 4.207 -0.233 -5.985 1.00 91.75 86 MET A CA 1
ATOM 685 C C . MET A 1 86 ? 3.883 1.153 -6.545 1.00 91.75 86 MET A C 1
ATOM 687 O O . MET A 1 86 ? 3.683 2.088 -5.773 1.00 91.75 86 MET A O 1
ATOM 691 N N . PHE A 1 87 ? 3.768 1.277 -7.870 1.00 89.94 87 PHE A N 1
ATOM 692 C CA . PHE A 1 87 ? 3.413 2.531 -8.531 1.00 89.94 87 PHE A CA 1
ATOM 693 C C . PHE A 1 87 ? 2.048 3.068 -8.074 1.00 89.94 87 PHE A C 1
ATOM 695 O O . PHE A 1 87 ? 1.946 4.216 -7.637 1.00 89.94 87 PHE A O 1
ATOM 702 N N . LEU A 1 88 ? 1.009 2.228 -8.105 1.00 88.31 88 LEU A N 1
ATOM 703 C CA . LEU A 1 88 ? -0.342 2.603 -7.681 1.00 88.31 88 LEU A CA 1
ATOM 704 C C . LEU A 1 88 ? -0.394 2.976 -6.195 1.00 88.31 88 LEU A C 1
ATOM 706 O O . LEU A 1 88 ? -1.039 3.960 -5.830 1.00 88.31 88 LEU A O 1
ATOM 710 N N . PHE A 1 89 ? 0.321 2.237 -5.341 1.00 89.38 89 PHE A N 1
ATOM 711 C CA . PHE A 1 89 ? 0.426 2.580 -3.926 1.00 89.38 89 PHE A CA 1
ATOM 712 C C . PHE A 1 89 ? 1.124 3.930 -3.715 1.00 89.38 89 PHE A C 1
ATOM 714 O O . PHE A 1 89 ? 0.656 4.736 -2.916 1.00 89.38 89 PHE A O 1
ATOM 721 N N . CYS A 1 90 ? 2.207 4.221 -4.441 1.00 89.12 90 CYS A N 1
ATOM 722 C CA . CYS A 1 90 ? 2.878 5.519 -4.376 1.00 89.12 90 CYS A CA 1
ATOM 723 C C . CYS A 1 90 ? 1.956 6.669 -4.799 1.00 89.12 90 CYS A C 1
ATOM 725 O O . CYS A 1 90 ? 1.925 7.695 -4.120 1.00 89.12 90 CYS A O 1
ATOM 727 N N . LEU A 1 91 ? 1.178 6.501 -5.874 1.00 85.56 91 LEU A N 1
ATOM 728 C CA . LEU A 1 91 ? 0.190 7.495 -6.304 1.00 85.56 91 LEU A CA 1
ATOM 729 C C . LEU A 1 91 ? -0.864 7.752 -5.221 1.00 85.56 91 LEU A C 1
ATOM 731 O O . LEU A 1 91 ? -1.133 8.908 -4.889 1.00 85.56 91 LEU A O 1
ATOM 735 N N . LEU A 1 92 ? -1.403 6.682 -4.628 1.00 84.88 92 LEU A N 1
ATOM 736 C CA . LEU A 1 92 ? -2.338 6.770 -3.508 1.00 84.88 92 LEU A CA 1
ATOM 737 C C . LEU A 1 92 ? -1.706 7.511 -2.321 1.00 84.88 92 LEU A C 1
ATOM 739 O O . LEU A 1 92 ? -2.296 8.438 -1.773 1.00 84.88 92 LEU A O 1
ATOM 743 N N . TRP A 1 93 ? -0.488 7.127 -1.943 1.00 85.88 93 TRP A N 1
ATOM 744 C CA . TRP A 1 93 ? 0.224 7.698 -0.805 1.00 85.88 93 TRP A CA 1
ATOM 745 C C . TRP A 1 93 ? 0.480 9.198 -0.982 1.00 85.88 93 TRP A C 1
ATOM 747 O O . TRP A 1 93 ? 0.225 9.979 -0.067 1.00 85.88 93 TRP A O 1
ATOM 757 N N . ILE A 1 94 ? 0.915 9.623 -2.172 1.00 82.69 94 ILE A N 1
ATOM 758 C CA . ILE A 1 94 ? 1.114 11.041 -2.510 1.00 82.69 94 ILE A CA 1
ATOM 759 C C . ILE A 1 94 ? -0.208 11.806 -2.426 1.00 82.69 94 ILE A C 1
ATOM 761 O O . ILE A 1 94 ? -0.257 12.869 -1.804 1.00 82.69 94 ILE A O 1
ATOM 765 N N . SER A 1 95 ? -1.267 11.260 -3.030 1.00 76.44 95 SER A N 1
ATOM 766 C CA . SER A 1 95 ? -2.601 11.869 -3.062 1.00 76.44 95 SER A CA 1
ATOM 767 C C . SER A 1 95 ? -3.117 12.150 -1.650 1.00 76.44 95 SER A C 1
ATOM 769 O O . SER A 1 95 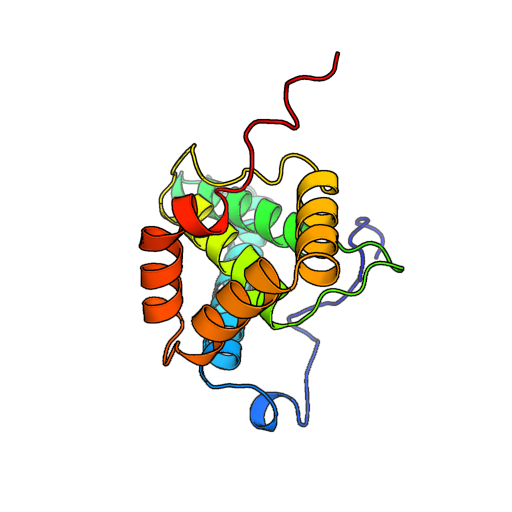? -3.519 13.271 -1.326 1.00 76.44 95 SER A O 1
ATOM 771 N N . ILE A 1 96 ? -3.002 11.152 -0.772 1.00 73.38 96 ILE A N 1
ATOM 772 C CA . ILE A 1 96 ? -3.522 11.230 0.587 1.00 73.38 96 ILE A CA 1
ATOM 773 C C . ILE A 1 96 ? -2.662 12.127 1.488 1.00 73.38 96 ILE A C 1
ATOM 775 O O . ILE A 1 96 ? -3.195 12.989 2.188 1.00 73.38 96 ILE A O 1
ATOM 779 N N . VAL A 1 97 ? -1.337 11.956 1.477 1.00 68.31 97 VAL A N 1
ATOM 780 C CA . VAL A 1 97 ? -0.439 12.700 2.378 1.00 68.31 97 VAL A CA 1
ATOM 781 C C . VAL A 1 97 ? -0.388 14.188 2.022 1.00 68.31 97 VAL A C 1
ATOM 783 O O . VAL A 1 97 ? -0.271 15.023 2.915 1.00 68.31 97 VAL A O 1
ATOM 786 N N . GLN A 1 98 ? -0.516 14.547 0.741 1.00 63.34 98 GLN A N 1
ATOM 787 C CA . GLN A 1 98 ? -0.414 15.944 0.297 1.00 63.34 98 GLN A CA 1
ATOM 788 C C . GLN A 1 98 ? -1.769 16.652 0.152 1.00 63.34 98 GLN A C 1
ATOM 790 O O . GLN A 1 98 ? -1.789 17.801 -0.286 1.00 63.34 98 GLN A O 1
ATOM 795 N N . LYS A 1 99 ? -2.893 15.997 0.501 1.00 61.47 99 LYS A N 1
ATOM 796 C CA . LYS A 1 99 ? -4.265 16.525 0.318 1.00 61.47 99 LYS A CA 1
ATOM 797 C C . LYS A 1 99 ? -4.481 17.137 -1.082 1.00 61.47 99 LYS A C 1
ATOM 799 O O . LYS A 1 99 ? -5.215 18.112 -1.234 1.00 61.47 99 LYS A O 1
ATOM 804 N N . SER A 1 100 ? -3.813 16.603 -2.107 1.00 50.25 100 SER A N 1
ATOM 805 C CA . SER A 1 100 ? -3.913 17.131 -3.468 1.00 50.25 100 SER A CA 1
ATOM 806 C C . SER A 1 100 ? -5.174 16.558 -4.120 1.00 50.25 100 SER A C 1
ATOM 808 O O . SER A 1 100 ? -5.278 15.339 -4.237 1.00 50.25 100 SER A O 1
ATOM 810 N N . PRO A 1 101 ? -6.124 17.387 -4.591 1.00 49.56 101 PRO A N 1
ATOM 811 C CA . PRO A 1 101 ? -7.351 16.901 -5.230 1.00 49.56 101 PRO A CA 1
ATOM 812 C C . PRO A 1 101 ? -7.112 16.248 -6.605 1.00 49.56 101 PRO A C 1
ATOM 814 O O . PRO A 1 101 ? -8.057 15.775 -7.231 1.00 49.56 101 PRO A O 1
ATOM 817 N N . THR A 1 102 ? -5.870 16.238 -7.098 1.00 41.94 102 THR A N 1
ATOM 818 C CA . THR A 1 102 ? -5.559 16.026 -8.518 1.00 41.94 102 THR A CA 1
ATOM 819 C C . THR A 1 102 ? -5.116 14.605 -8.860 1.00 41.94 102 THR A C 1
ATOM 821 O O . THR A 1 102 ? -5.194 14.210 -10.017 1.00 41.94 102 THR A O 1
ATOM 824 N N . VAL A 1 103 ? -4.645 13.805 -7.903 1.00 43.56 103 VAL A N 1
ATOM 825 C CA . VAL A 1 103 ? -4.028 12.512 -8.238 1.00 43.56 103 VAL A CA 1
ATOM 826 C C . VAL A 1 103 ? -5.013 11.399 -7.949 1.00 43.56 103 VAL A C 1
ATOM 828 O O . VAL A 1 103 ? -5.159 11.011 -6.792 1.00 43.56 103 VAL A O 1
ATOM 831 N N . LEU A 1 104 ? -5.699 10.961 -9.014 1.00 51.00 104 LEU A N 1
ATOM 832 C CA . LEU A 1 104 ? -6.491 9.733 -9.102 1.00 51.00 104 LEU A CA 1
ATOM 833 C C . LEU A 1 104 ? -7.114 9.375 -7.758 1.00 51.00 104 LEU A C 1
ATOM 835 O O . LEU A 1 104 ? -6.647 8.486 -7.045 1.00 51.00 104 LEU A O 1
ATOM 839 N N . THR A 1 105 ? -8.189 10.070 -7.389 1.00 52.22 105 THR A N 1
ATOM 840 C CA . THR A 1 105 ? -9.120 9.388 -6.499 1.00 52.22 105 THR A CA 1
ATOM 841 C C . THR A 1 105 ? -9.528 8.165 -7.306 1.00 52.22 105 THR A C 1
ATOM 843 O O . THR A 1 105 ? -10.193 8.319 -8.326 1.00 52.22 105 THR A O 1
ATOM 846 N N . PHE A 1 106 ? -9.047 6.980 -6.923 1.00 59.41 106 PHE A N 1
ATOM 847 C CA . PHE A 1 106 ? -9.506 5.696 -7.443 1.00 59.41 106 PHE A CA 1
ATOM 848 C C . PHE A 1 106 ? -10.971 5.536 -7.013 1.00 59.41 106 PHE A C 1
ATOM 850 O O . PHE A 1 106 ? -11.314 4.698 -6.181 1.00 59.41 106 PHE A O 1
ATOM 857 N N . LYS A 1 107 ? -11.836 6.439 -7.497 1.00 56.47 107 LYS A N 1
ATOM 858 C CA . LYS A 1 107 ? -13.249 6.539 -7.134 1.00 56.47 107 LYS A CA 1
ATOM 859 C C . LYS A 1 107 ? -13.939 5.253 -7.548 1.00 56.47 107 LYS A C 1
ATOM 861 O O . LYS A 1 107 ? -14.910 4.854 -6.910 1.00 56.47 107 LYS A O 1
ATOM 866 N N . LYS A 1 108 ? -13.413 4.604 -8.592 1.00 63.09 108 LYS A N 1
ATOM 867 C CA . LYS A 1 108 ? -13.862 3.319 -9.094 1.00 63.09 108 LYS A CA 1
ATOM 868 C C . LYS A 1 108 ? -12.688 2.352 -9.194 1.00 63.09 108 LYS A C 1
ATOM 870 O O . LYS A 1 108 ? -11.577 2.711 -9.571 1.00 63.09 108 LYS A O 1
ATOM 875 N N . ARG A 1 109 ? -12.957 1.081 -8.890 1.00 68.19 109 ARG A N 1
ATOM 876 C CA . ARG A 1 109 ? -12.001 -0.012 -9.131 1.00 68.19 109 ARG A CA 1
ATOM 877 C C . ARG A 1 109 ? -11.683 -0.202 -10.611 1.00 68.19 109 ARG A C 1
ATOM 879 O O . ARG A 1 109 ? -10.596 -0.667 -10.929 1.00 68.19 109 ARG A O 1
ATOM 886 N N . GLU A 1 110 ? -12.616 0.175 -11.480 1.00 71.75 110 GLU A N 1
ATOM 887 C CA . GLU A 1 110 ? -12.466 0.146 -12.937 1.00 71.75 110 GLU A CA 1
ATOM 888 C C . GLU A 1 110 ? -11.199 0.888 -13.385 1.00 71.75 110 GLU A C 1
ATOM 890 O O . GLU A 1 110 ? -10.468 0.382 -14.229 1.00 71.75 110 GLU A O 1
ATOM 895 N N . ASP A 1 111 ? -10.862 2.011 -12.742 1.00 75.81 111 ASP A N 1
ATOM 896 C CA . ASP A 1 111 ? -9.661 2.791 -13.058 1.00 75.81 111 ASP A CA 1
ATOM 897 C C . ASP A 1 111 ? -8.377 1.988 -12.791 1.00 75.81 111 ASP A C 1
ATOM 899 O O . ASP A 1 111 ? -7.450 1.976 -13.601 1.00 75.81 111 ASP A O 1
ATOM 903 N N . ILE A 1 112 ? -8.336 1.256 -11.672 1.00 78.50 112 ILE A N 1
ATOM 904 C CA . ILE A 1 112 ? -7.211 0.381 -11.318 1.00 78.50 112 ILE A CA 1
ATOM 905 C C . ILE A 1 112 ? -7.106 -0.767 -12.325 1.00 78.50 112 ILE A C 1
ATOM 907 O O . ILE A 1 112 ? -6.014 -1.080 -12.794 1.00 78.50 112 ILE A O 1
ATOM 911 N N . GLU A 1 113 ? -8.229 -1.389 -12.684 1.00 81.12 113 GLU A N 1
ATOM 912 C CA . GLU A 1 113 ? -8.246 -2.486 -13.655 1.00 81.12 113 GLU A CA 1
ATOM 913 C C . GLU A 1 113 ? -7.810 -2.029 -15.052 1.00 81.12 113 GLU A C 1
ATOM 915 O O . GLU A 1 113 ? -7.063 -2.747 -15.717 1.00 81.12 113 GLU A O 1
ATOM 920 N N . ASN A 1 114 ? -8.196 -0.823 -15.468 1.00 82.50 114 ASN A N 1
ATOM 921 C CA . ASN A 1 114 ? -7.773 -0.230 -16.734 1.00 82.50 114 ASN A CA 1
ATOM 922 C C . ASN A 1 114 ? -6.268 0.055 -16.751 1.00 82.50 114 ASN A C 1
ATOM 924 O O . ASN A 1 114 ? -5.603 -0.297 -17.721 1.00 82.50 114 ASN A O 1
ATOM 928 N N . ILE A 1 115 ? -5.699 0.587 -15.663 1.00 82.88 115 ILE A N 1
ATOM 929 C CA . ILE A 1 115 ? -4.244 0.784 -15.551 1.00 82.88 115 ILE A CA 1
ATOM 930 C C . ILE A 1 115 ? -3.502 -0.560 -15.596 1.00 82.88 115 ILE A C 1
ATOM 932 O O . ILE A 1 115 ? -2.447 -0.672 -16.219 1.00 82.88 115 ILE A O 1
ATOM 936 N N . ILE A 1 116 ? -4.052 -1.608 -14.975 1.00 84.50 116 ILE A N 1
ATOM 937 C CA . ILE A 1 116 ? -3.457 -2.952 -15.024 1.00 84.50 116 ILE A CA 1
ATOM 938 C C . ILE A 1 116 ? -3.497 -3.522 -16.444 1.00 84.50 116 ILE A C 1
ATOM 940 O O . ILE A 1 116 ? -2.527 -4.157 -16.858 1.00 84.50 116 ILE A O 1
ATOM 944 N N . LYS A 1 117 ? -4.596 -3.325 -17.181 1.00 85.50 117 LYS A N 1
ATOM 945 C CA . LYS A 1 117 ? -4.698 -3.728 -18.592 1.00 85.50 117 LYS A CA 1
ATOM 946 C C . LYS A 1 117 ? -3.698 -2.958 -19.447 1.00 85.50 117 LYS A C 1
ATOM 948 O O . LYS A 1 117 ? -2.894 -3.579 -20.126 1.00 85.50 117 LYS A O 1
ATOM 953 N N . LEU A 1 118 ? -3.641 -1.635 -19.297 1.00 85.56 118 LEU A N 1
ATOM 954 C CA . LEU A 1 118 ? -2.677 -0.778 -19.986 1.00 85.56 118 LEU A CA 1
ATOM 955 C C . LEU A 1 118 ? -1.228 -1.227 -19.730 1.00 85.56 118 LEU A C 1
ATOM 957 O O . LEU A 1 118 ? -0.436 -1.310 -20.660 1.00 85.56 118 LEU A O 1
ATOM 961 N N . TYR A 1 119 ? -0.893 -1.595 -18.491 1.00 86.44 119 TYR A N 1
ATOM 962 C CA . TYR A 1 119 ? 0.420 -2.151 -18.149 1.00 86.44 119 TYR A CA 1
ATOM 963 C C . TYR A 1 119 ? 0.727 -3.490 -18.832 1.00 86.44 119 TYR A C 1
ATOM 965 O O . TYR A 1 119 ? 1.887 -3.798 -19.101 1.00 86.44 119 TYR A O 1
ATOM 973 N N . LYS A 1 120 ? -0.291 -4.309 -19.102 1.00 85.81 120 LYS A N 1
ATOM 974 C CA . LYS A 1 120 ? -0.121 -5.592 -19.795 1.00 85.81 120 LYS A CA 1
ATOM 975 C C . LYS A 1 120 ? -0.023 -5.417 -21.308 1.00 85.81 120 LYS A C 1
ATOM 977 O O . LYS A 1 120 ? 0.800 -6.092 -21.920 1.00 85.81 120 LYS A O 1
ATOM 982 N N . ASP A 1 121 ? -0.819 -4.512 -21.867 1.00 88.12 121 ASP A N 1
ATOM 983 C CA . ASP A 1 121 ? -1.011 -4.373 -23.312 1.00 88.12 121 ASP A CA 1
ATOM 984 C C . ASP A 1 121 ? -0.018 -3.386 -23.953 1.00 88.12 121 ASP A C 1
ATOM 986 O O . ASP A 1 121 ? 0.361 -3.558 -25.110 1.00 88.12 121 ASP A O 1
ATOM 990 N N . ASN A 1 122 ? 0.434 -2.362 -23.216 1.00 89.31 122 ASN A N 1
ATOM 991 C CA . ASN A 1 122 ? 1.353 -1.342 -23.722 1.00 89.31 122 ASN A CA 1
ATOM 992 C C . ASN A 1 122 ? 2.783 -1.553 -23.196 1.00 89.31 122 ASN A C 1
ATOM 994 O O . ASN A 1 122 ? 3.109 -1.252 -22.044 1.00 89.31 122 ASN A O 1
ATOM 998 N N . ASP A 1 123 ? 3.657 -2.015 -24.088 1.00 88.06 123 ASP A N 1
ATOM 999 C CA . ASP A 1 123 ? 5.068 -2.269 -23.798 1.00 88.06 123 ASP A CA 1
ATOM 1000 C C . ASP A 1 123 ? 5.865 -1.007 -23.420 1.00 88.06 123 ASP A C 1
ATOM 1002 O O . ASP A 1 123 ? 6.770 -1.099 -22.589 1.00 88.06 123 ASP A O 1
ATOM 1006 N N . ASP A 1 124 ? 5.556 0.158 -23.998 1.00 87.50 124 ASP A N 1
ATOM 1007 C CA . ASP A 1 124 ? 6.239 1.424 -23.681 1.00 87.50 124 ASP A CA 1
ATOM 1008 C C . ASP A 1 124 ? 5.893 1.883 -22.262 1.00 87.50 124 ASP A C 1
ATOM 1010 O O . ASP A 1 124 ? 6.777 2.172 -21.452 1.00 87.50 124 ASP A O 1
ATOM 1014 N N . PHE A 1 125 ? 4.603 1.851 -21.922 1.00 85.75 125 PHE A N 1
ATOM 1015 C CA . PHE A 1 125 ? 4.144 2.163 -20.573 1.00 85.75 125 PHE A CA 1
ATOM 1016 C C . PHE A 1 125 ? 4.727 1.187 -19.544 1.00 85.75 125 PHE A C 1
ATOM 1018 O O . PHE A 1 125 ? 5.240 1.615 -18.507 1.00 85.75 125 PHE A O 1
ATOM 1025 N N . ARG A 1 126 ? 4.727 -0.118 -19.848 1.00 87.81 126 ARG A N 1
ATOM 1026 C CA . ARG A 1 126 ? 5.342 -1.136 -18.987 1.00 87.81 126 ARG A CA 1
ATOM 1027 C C . ARG A 1 126 ? 6.812 -0.825 -18.710 1.00 87.81 126 ARG A C 1
ATOM 1029 O O . ARG A 1 126 ? 7.209 -0.783 -17.548 1.00 87.81 126 ARG A O 1
ATOM 1036 N N . LYS A 1 127 ? 7.601 -0.558 -19.758 1.00 89.81 127 LYS A N 1
ATOM 1037 C CA . LYS A 1 127 ? 9.030 -0.230 -19.630 1.00 89.81 127 LYS A CA 1
ATOM 1038 C C . LYS A 1 127 ? 9.256 1.020 -18.787 1.00 89.81 127 LYS A C 1
ATOM 1040 O O . LYS A 1 127 ? 10.066 0.971 -17.870 1.00 89.81 127 LYS A O 1
ATOM 1045 N N . LYS A 1 128 ? 8.498 2.096 -19.018 1.00 88.00 128 LYS A N 1
ATOM 1046 C CA . LYS A 1 128 ? 8.603 3.338 -18.231 1.00 88.00 128 LYS A CA 1
ATOM 1047 C C . LYS A 1 128 ? 8.365 3.106 -16.740 1.00 88.00 128 LYS A C 1
ATOM 1049 O O . LYS A 1 128 ? 9.116 3.619 -15.905 1.00 88.00 128 LYS A O 1
ATOM 1054 N N . ILE A 1 129 ? 7.333 2.335 -16.395 1.00 87.94 129 ILE A N 1
ATOM 1055 C CA . ILE A 1 129 ? 7.031 1.988 -15.002 1.00 87.94 129 ILE A CA 1
ATOM 1056 C C . ILE A 1 129 ? 8.145 1.121 -14.414 1.00 87.94 129 ILE A C 1
ATOM 1058 O O . ILE A 1 129 ? 8.648 1.428 -13.335 1.00 87.94 129 ILE A O 1
ATOM 1062 N N . ASP A 1 130 ? 8.572 0.083 -15.128 1.00 90.31 130 ASP A N 1
ATOM 1063 C CA . ASP A 1 130 ? 9.609 -0.835 -14.658 1.00 90.31 130 ASP A CA 1
ATOM 1064 C C . ASP A 1 130 ? 10.952 -0.127 -14.451 1.00 90.31 130 ASP A C 1
ATOM 1066 O O . ASP A 1 130 ? 11.593 -0.312 -13.419 1.00 90.31 130 ASP A O 1
ATOM 1070 N N . GLU A 1 131 ? 11.363 0.736 -15.379 1.00 89.81 131 GLU A N 1
ATOM 1071 C CA . GLU A 1 131 ? 12.566 1.564 -15.259 1.00 89.81 131 GLU A CA 1
ATOM 1072 C C . GLU A 1 131 ? 12.478 2.511 -14.060 1.00 89.81 131 GLU A C 1
ATOM 1074 O O . GLU A 1 131 ? 13.417 2.607 -13.267 1.00 89.81 131 GLU A O 1
ATOM 1079 N N . THR A 1 132 ? 11.326 3.161 -13.876 1.00 88.12 132 THR A N 1
ATOM 1080 C CA . THR A 1 132 ? 11.094 4.060 -12.740 1.00 88.12 132 THR A CA 1
ATOM 1081 C C . THR A 1 132 ? 11.235 3.315 -11.412 1.00 88.12 132 THR A C 1
ATOM 1083 O O . THR A 1 132 ? 11.958 3.773 -10.528 1.00 88.12 132 THR A O 1
ATOM 1086 N N . ILE A 1 133 ? 10.606 2.145 -11.278 1.00 89.31 133 ILE A N 1
ATOM 1087 C CA . ILE A 1 133 ? 10.676 1.329 -10.059 1.00 89.31 133 ILE A CA 1
ATOM 1088 C C . ILE A 1 133 ? 12.091 0.786 -9.828 1.00 89.31 133 ILE A C 1
ATOM 1090 O O . ILE A 1 133 ? 12.606 0.888 -8.716 1.00 89.31 133 ILE A O 1
ATOM 1094 N N . ASN A 1 134 ? 12.741 0.254 -10.864 1.00 88.69 134 ASN A N 1
ATOM 1095 C CA . ASN A 1 134 ? 14.063 -0.367 -10.749 1.00 88.69 134 ASN A CA 1
ATOM 1096 C C . ASN A 1 134 ? 15.184 0.649 -10.487 1.00 88.69 134 ASN A C 1
ATOM 1098 O O . ASN A 1 134 ? 16.175 0.315 -9.841 1.00 88.69 134 ASN A O 1
ATOM 1102 N N . SER A 1 135 ? 15.032 1.889 -10.958 1.00 88.62 135 SER A N 1
ATOM 1103 C CA . SER A 1 135 ? 15.976 2.980 -10.683 1.00 88.62 135 SER A CA 1
ATOM 1104 C C . SER A 1 135 ? 15.905 3.502 -9.242 1.00 88.62 135 SER A C 1
ATOM 1106 O O . SER A 1 135 ? 16.833 4.164 -8.771 1.00 88.62 135 SER A O 1
ATOM 1108 N N . ALA A 1 136 ? 14.812 3.223 -8.524 1.00 88.94 136 ALA A N 1
ATOM 1109 C CA . ALA A 1 136 ? 14.597 3.771 -7.198 1.00 88.94 136 ALA A CA 1
ATOM 1110 C C . ALA A 1 136 ? 15.447 3.049 -6.145 1.00 88.94 136 ALA A C 1
ATOM 1112 O O . ALA A 1 136 ? 15.367 1.837 -5.955 1.00 88.94 136 ALA A O 1
ATOM 1113 N N . THR A 1 137 ? 16.221 3.820 -5.384 1.00 86.44 137 THR A N 1
ATOM 1114 C CA . THR A 1 137 ? 17.046 3.298 -4.281 1.00 86.44 137 THR A CA 1
ATOM 1115 C C . THR A 1 137 ? 16.309 3.317 -2.940 1.00 86.44 137 THR A C 1
ATOM 1117 O O . THR A 1 137 ? 16.615 2.535 -2.038 1.00 86.44 137 THR A O 1
ATOM 1120 N N . SER A 1 138 ? 15.313 4.196 -2.797 1.00 91.56 138 SER A N 1
ATOM 1121 C CA . SER A 1 138 ? 14.492 4.355 -1.596 1.00 91.56 138 SER A CA 1
ATOM 1122 C C . SER A 1 138 ? 13.026 4.645 -1.928 1.00 91.56 138 SER A C 1
ATOM 1124 O O . SER A 1 138 ? 12.687 5.102 -3.022 1.00 91.56 138 SER A O 1
ATOM 1126 N N . PHE A 1 139 ? 12.144 4.433 -0.952 1.00 90.62 139 PHE A N 1
ATOM 1127 C CA . PHE A 1 139 ? 10.734 4.787 -1.084 1.00 90.62 139 PHE A CA 1
ATOM 1128 C C . PHE A 1 139 ? 10.548 6.295 -1.306 1.00 90.62 139 PHE A C 1
ATOM 1130 O O . PHE A 1 139 ? 9.808 6.693 -2.198 1.00 90.62 139 PHE A O 1
ATOM 1137 N N . ASN A 1 140 ? 11.286 7.142 -0.584 1.00 87.56 140 ASN A N 1
ATOM 1138 C CA . ASN A 1 140 ? 11.193 8.596 -0.744 1.00 87.56 140 ASN A CA 1
ATOM 1139 C C . ASN A 1 140 ? 11.661 9.069 -2.125 1.00 87.56 140 ASN A C 1
ATOM 1141 O O . ASN A 1 140 ? 11.008 9.923 -2.722 1.00 87.56 140 ASN A O 1
ATOM 1145 N N . SER A 1 141 ? 12.745 8.495 -2.661 1.00 87.81 141 SER A N 1
ATOM 1146 C CA . SER A 1 141 ? 13.168 8.797 -4.036 1.00 87.81 141 SER A CA 1
ATOM 1147 C C . SER A 1 141 ? 12.101 8.385 -5.045 1.00 87.81 141 SER A C 1
ATOM 1149 O O . SER A 1 141 ? 11.812 9.146 -5.962 1.00 87.81 141 SER A O 1
ATOM 1151 N N . LEU A 1 142 ? 11.460 7.228 -4.841 1.00 88.44 142 LEU A N 1
ATOM 1152 C CA . LEU A 1 142 ? 10.390 6.771 -5.722 1.00 88.44 142 LEU A CA 1
ATOM 1153 C C . LEU A 1 142 ? 9.182 7.717 -5.684 1.00 88.44 142 LEU A C 1
ATOM 1155 O O . LEU A 1 142 ? 8.648 8.074 -6.730 1.00 88.44 142 LEU A O 1
ATOM 1159 N N . LEU A 1 143 ? 8.782 8.172 -4.493 1.00 87.62 143 LEU A N 1
ATOM 1160 C CA . LEU A 1 143 ? 7.712 9.159 -4.337 1.00 87.62 143 LEU A CA 1
ATOM 1161 C C . LEU A 1 143 ? 8.046 10.481 -5.042 1.00 87.62 143 LEU A C 1
ATOM 1163 O O . LEU A 1 143 ? 7.163 11.078 -5.653 1.00 87.62 143 LEU A O 1
ATOM 1167 N N . GLY A 1 144 ? 9.304 10.929 -4.975 1.00 85.31 144 GLY A N 1
ATOM 1168 C CA . GLY A 1 144 ? 9.776 12.125 -5.677 1.00 85.31 144 GLY A CA 1
ATOM 1169 C C . GLY A 1 144 ? 9.660 11.989 -7.194 1.00 85.31 144 GLY A C 1
ATOM 1170 O O . GLY A 1 144 ? 9.014 12.813 -7.836 1.00 85.31 144 GLY A O 1
ATOM 1171 N N . VAL A 1 145 ? 10.191 10.898 -7.754 1.00 86.19 145 VAL A N 1
ATOM 1172 C CA . VAL A 1 145 ? 10.152 10.649 -9.204 1.00 86.19 145 VAL A CA 1
ATOM 1173 C C . VAL A 1 145 ? 8.717 10.496 -9.705 1.00 86.19 145 VAL A C 1
ATOM 1175 O O . VAL A 1 145 ? 8.348 11.114 -10.700 1.00 86.19 145 VAL A O 1
ATOM 1178 N N . ILE A 1 146 ? 7.880 9.722 -9.006 1.00 85.06 146 ILE A N 1
ATOM 1179 C CA . ILE A 1 146 ? 6.469 9.556 -9.382 1.00 85.06 146 ILE A CA 1
ATOM 1180 C C . ILE A 1 146 ? 5.735 10.890 -9.295 1.00 85.06 146 ILE A C 1
ATOM 1182 O O . ILE A 1 146 ? 4.895 11.166 -10.140 1.00 85.06 146 ILE A O 1
ATOM 1186 N N . ARG A 1 147 ? 6.046 11.741 -8.313 1.00 81.31 147 ARG A N 1
ATOM 1187 C CA . ARG A 1 147 ? 5.436 13.069 -8.201 1.00 81.31 147 ARG A CA 1
ATOM 1188 C C . ARG A 1 147 ? 5.772 13.956 -9.397 1.00 81.31 147 ARG A C 1
ATOM 1190 O O . ARG A 1 147 ? 4.872 14.627 -9.895 1.00 81.31 147 ARG A O 1
ATOM 1197 N N . GLU A 1 148 ? 7.032 13.980 -9.817 1.00 79.44 148 GLU A N 1
ATOM 1198 C CA . GLU A 1 148 ? 7.497 14.799 -10.942 1.00 79.44 148 GLU A CA 1
ATOM 1199 C C . GLU A 1 148 ? 6.966 14.272 -12.274 1.00 79.44 148 GLU A C 1
ATOM 1201 O O . GLU A 1 148 ? 6.474 15.039 -13.096 1.00 79.44 148 GLU A O 1
ATOM 1206 N N . LYS A 1 149 ? 6.983 12.950 -12.452 1.00 78.38 149 LYS A N 1
ATOM 1207 C CA . LYS A 1 149 ? 6.579 12.295 -13.695 1.00 78.38 149 LYS A CA 1
ATOM 1208 C C . LYS A 1 149 ? 5.112 11.875 -13.728 1.00 78.38 149 LYS A C 1
ATOM 1210 O O . LYS A 1 149 ? 4.706 11.226 -14.682 1.00 78.38 149 LYS A O 1
ATOM 1215 N N . LYS A 1 150 ? 4.283 12.212 -12.731 1.00 69.69 150 LYS A N 1
ATOM 1216 C CA . LYS A 1 150 ? 2.883 11.737 -12.669 1.00 69.69 150 LYS A CA 1
ATOM 1217 C C . LYS A 1 150 ? 2.088 12.094 -13.927 1.00 69.69 150 LYS A C 1
ATOM 1219 O O . LYS A 1 150 ? 1.286 11.287 -14.368 1.00 69.69 150 LYS A O 1
ATOM 1224 N N . GLU A 1 151 ? 2.306 13.282 -14.490 1.00 66.25 151 GLU A N 1
ATOM 1225 C CA . GLU A 1 151 ? 1.569 13.772 -15.663 1.00 66.25 151 GLU A CA 1
ATOM 1226 C C . GLU A 1 151 ? 2.072 13.125 -16.951 1.00 66.25 151 GLU A C 1
ATOM 1228 O O . GLU A 1 151 ? 1.286 12.878 -17.850 1.00 66.25 151 GLU A O 1
ATOM 1233 N N . GLU A 1 152 ? 3.356 12.777 -17.008 1.00 63.53 152 GLU A N 1
ATOM 1234 C CA . GLU A 1 152 ? 3.971 12.052 -18.122 1.00 63.53 152 GLU A CA 1
ATOM 1235 C C . GLU A 1 152 ? 3.619 10.555 -18.088 1.00 63.53 152 GLU A C 1
ATOM 1237 O O . GLU A 1 152 ? 3.355 9.942 -19.117 1.00 63.53 152 GLU A O 1
ATOM 1242 N N . LEU A 1 153 ? 3.570 9.965 -16.890 1.00 64.06 153 LEU A N 1
ATOM 1243 C CA . LEU A 1 153 ? 3.253 8.554 -16.672 1.00 64.06 153 LEU A CA 1
ATOM 1244 C C . LEU A 1 153 ? 1.753 8.286 -16.815 1.00 64.06 153 LEU A C 1
ATOM 1246 O O . LEU A 1 153 ? 1.372 7.259 -17.357 1.00 64.06 153 LEU A O 1
ATOM 1250 N N . LEU A 1 154 ? 0.896 9.199 -16.354 1.00 64.12 154 LEU A N 1
ATOM 1251 C CA . LEU A 1 154 ? -0.557 9.118 -16.559 1.00 64.12 154 LEU A CA 1
ATOM 1252 C C . LEU A 1 154 ? -1.000 9.774 -17.876 1.00 64.12 154 LEU A C 1
ATOM 1254 O O . LEU A 1 154 ? -2.164 9.667 -18.256 1.00 64.12 154 LEU A O 1
ATOM 1258 N N . GLY A 1 155 ? -0.080 10.445 -18.569 1.00 53.78 155 GLY A N 1
ATOM 1259 C CA . GLY A 1 155 ? -0.282 11.159 -19.825 1.00 53.78 155 GLY A CA 1
ATOM 1260 C C . GLY A 1 155 ? -0.366 10.244 -21.039 1.00 53.78 155 GLY A C 1
ATOM 1261 O O . GLY A 1 155 ? 0.408 10.402 -21.979 1.00 53.78 155 GLY A O 1
ATOM 1262 N N . TYR A 1 156 ? -1.334 9.326 -21.042 1.00 44.31 156 TYR A N 1
ATOM 1263 C CA . TYR A 1 156 ? -1.904 8.792 -22.276 1.00 44.31 156 TYR A CA 1
ATOM 1264 C C . TYR A 1 156 ? -3.436 8.896 -22.213 1.00 44.31 156 TYR A C 1
ATOM 1266 O O . TYR A 1 156 ? -4.119 8.125 -21.546 1.00 44.31 156 TYR A O 1
ATOM 1274 N N . ASN A 1 157 ? -3.900 9.927 -22.920 1.00 36.06 157 ASN A N 1
ATOM 1275 C CA . ASN A 1 157 ? -5.238 10.281 -23.380 1.00 36.06 157 ASN A CA 1
ATOM 1276 C C . ASN A 1 157 ? -6.343 10.581 -22.352 1.00 36.06 157 ASN A C 1
ATOM 1278 O O . ASN A 1 157 ? -7.038 9.714 -21.828 1.00 36.06 157 ASN A O 1
ATOM 1282 N N . GLN A 1 158 ? -6.666 11.877 -22.295 1.00 37.31 158 GLN A N 1
ATOM 1283 C CA . GLN A 1 158 ? -8.004 12.413 -22.030 1.00 37.31 158 GLN A CA 1
ATOM 1284 C C . GLN A 1 158 ? -9.101 11.901 -23.008 1.00 37.31 158 GLN A C 1
ATOM 1286 O O . GLN A 1 158 ? -10.172 12.496 -23.074 1.00 37.31 158 GLN A O 1
ATOM 1291 N N . GLU A 1 159 ? -8.897 10.806 -23.749 1.00 32.66 159 GLU A N 1
ATOM 1292 C CA . GLU A 1 159 ? -9.856 10.299 -24.748 1.00 32.66 159 GLU A CA 1
ATOM 1293 C C . GLU A 1 159 ? -10.864 9.283 -24.191 1.00 32.66 159 GLU A C 1
ATOM 1295 O O . GLU A 1 159 ? -11.835 8.979 -24.866 1.00 32.66 159 GLU A O 1
ATOM 1300 N N . MET A 1 160 ? -10.752 8.826 -22.939 1.00 32.16 160 MET A N 1
ATOM 1301 C CA . MET A 1 160 ? -11.831 8.026 -22.323 1.00 32.16 160 MET A CA 1
ATOM 1302 C C . MET A 1 160 ? -12.977 8.862 -21.717 1.00 32.16 160 MET A C 1
ATOM 1304 O O . MET A 1 160 ? -13.890 8.302 -21.120 1.00 32.16 160 MET A O 1
ATOM 1308 N N . ASN A 1 161 ? -12.958 10.189 -21.891 1.00 31.44 161 ASN A N 1
ATOM 1309 C CA . ASN A 1 161 ? -14.081 11.086 -21.574 1.00 31.44 161 ASN A CA 1
ATOM 1310 C C . ASN A 1 161 ? -14.654 11.776 -22.829 1.00 31.44 161 ASN A C 1
ATOM 1312 O O . ASN A 1 161 ? -15.237 12.857 -22.735 1.00 31.44 161 ASN A O 1
ATOM 1316 N N . GLN A 1 162 ? -14.498 11.158 -24.001 1.00 30.97 162 GLN A N 1
ATOM 1317 C CA . GLN A 1 162 ? -15.263 11.494 -25.201 1.00 30.97 162 GLN A CA 1
ATOM 1318 C C . GLN A 1 162 ? -15.735 10.222 -25.900 1.00 30.97 162 GLN A C 1
ATOM 1320 O O . GLN A 1 162 ? -15.394 9.975 -27.043 1.00 30.97 162 GLN A O 1
ATOM 1325 N N . GLU A 1 163 ? -16.553 9.426 -25.227 1.00 27.02 163 GLU A N 1
ATOM 1326 C CA . GLU A 1 163 ? -17.592 8.677 -25.927 1.00 27.02 163 GLU A CA 1
ATOM 1327 C C . GLU A 1 163 ? -18.807 8.597 -25.000 1.00 27.02 163 GLU A C 1
ATOM 1329 O O . GLU A 1 163 ? -18.688 8.320 -23.805 1.00 27.02 163 GLU A O 1
ATOM 1334 N N . ALA A 1 164 ? -19.924 9.045 -25.567 1.00 32.59 164 ALA A N 1
ATOM 1335 C CA . ALA A 1 164 ? -21.204 9.341 -24.943 1.00 32.59 164 ALA A CA 1
ATOM 1336 C C . ALA A 1 164 ? -21.959 8.096 -24.460 1.00 32.59 164 ALA A C 1
ATOM 1338 O O . ALA A 1 164 ? -21.735 7.003 -25.025 1.00 32.59 164 ALA A O 1
#

Secondary structure (DSSP, 8-state):
-TT--SS---TTT---SSHHHHS-HHHHHHHHHHHHHHHHHHHHHHHHHTT----HHHHHHHHHHHHHHHHT---TT----HHHHHHHHHHHHHHHHTT-TTS----SHHHHHHHHHHHHH-HHHHHHHHHHHHH-SSHHHHHHHHHHHHHHHS-S-GGGGS--